Protein AF-A0A6V7LT67-F1 (afdb_monomer)

Structure (mmCIF, N/CA/C/O backbone):
data_AF-A0A6V7LT67-F1
#
_entry.id   AF-A0A6V7LT67-F1
#
loop_
_atom_site.group_PDB
_atom_site.id
_atom_site.type_symbol
_atom_site.label_atom_id
_atom_site.label_alt_id
_atom_site.label_comp_id
_atom_site.label_asym_id
_atom_site.label_entity_id
_atom_site.label_seq_id
_atom_site.pdbx_PDB_ins_code
_atom_site.Cartn_x
_atom_site.Cartn_y
_atom_site.Cartn_z
_atom_site.occupancy
_atom_site.B_iso_or_equiv
_atom_site.auth_seq_id
_atom_site.auth_comp_id
_atom_site.auth_asym_id
_atom_site.auth_atom_id
_atom_site.pdbx_PDB_model_num
ATOM 1 N N . ASP A 1 1 ? 10.585 4.770 -17.842 1.00 53.38 1 ASP A N 1
ATOM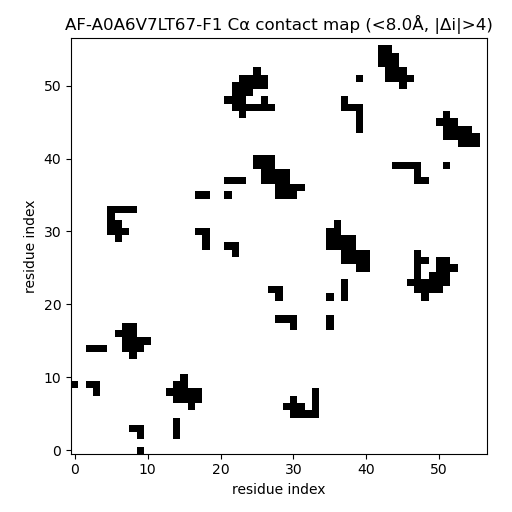 2 C CA . ASP A 1 1 ? 9.664 5.089 -16.734 1.00 53.38 1 ASP A CA 1
ATOM 3 C C . ASP A 1 1 ? 8.434 5.915 -17.118 1.00 53.38 1 ASP A C 1
ATOM 5 O O . ASP A 1 1 ? 7.633 6.179 -16.237 1.00 53.38 1 ASP A O 1
ATOM 9 N N . GLU A 1 2 ? 8.193 6.244 -18.399 1.00 53.12 2 GLU A N 1
ATOM 10 C CA . GLU A 1 2 ? 6.971 6.963 -18.836 1.00 53.12 2 GLU A CA 1
ATOM 11 C C . GLU A 1 2 ? 5.863 6.053 -19.416 1.00 53.12 2 GLU A C 1
ATOM 13 O O . GLU A 1 2 ? 4.775 6.527 -19.728 1.00 53.12 2 GLU A O 1
ATOM 18 N N . ASP A 1 3 ? 6.096 4.744 -19.550 1.00 58.69 3 ASP A N 1
ATOM 19 C CA . ASP A 1 3 ? 5.209 3.861 -20.330 1.00 58.69 3 ASP A CA 1
ATOM 20 C C . ASP A 1 3 ? 3.979 3.334 -19.574 1.00 58.69 3 ASP A C 1
ATOM 22 O O . ASP A 1 3 ? 3.089 2.738 -20.183 1.00 58.69 3 ASP A O 1
ATOM 26 N N . CYS A 1 4 ? 3.892 3.547 -18.258 1.00 62.12 4 CYS A N 1
ATOM 27 C CA . CYS A 1 4 ? 2.772 3.063 -17.455 1.00 62.12 4 CYS A CA 1
ATOM 28 C C . CYS A 1 4 ? 2.053 4.206 -16.731 1.00 62.12 4 CYS A C 1
ATOM 30 O O . CYS A 1 4 ? 2.713 5.057 -16.132 1.00 62.12 4 CYS A O 1
ATOM 32 N N . PRO A 1 5 ? 0.701 4.214 -16.729 1.00 60.38 5 PRO A N 1
ATOM 33 C CA . PRO A 1 5 ? -0.056 5.160 -15.925 1.00 60.38 5 PRO A CA 1
ATOM 34 C C . PRO A 1 5 ? 0.405 5.083 -14.468 1.00 60.38 5 PRO A C 1
ATOM 36 O O . PRO A 1 5 ? 0.774 4.011 -13.997 1.00 60.38 5 PRO A O 1
ATOM 39 N N . SER A 1 6 ? 0.316 6.186 -13.731 1.00 58.75 6 SER A N 1
ATOM 40 C CA . SER A 1 6 ? 0.803 6.330 -12.349 1.00 58.75 6 SER A CA 1
ATOM 41 C C . SER A 1 6 ? 0.284 5.287 -11.344 1.00 58.75 6 SER A C 1
ATOM 43 O O . SER A 1 6 ? 0.842 5.176 -10.259 1.00 58.75 6 SER A O 1
ATOM 45 N N . HIS A 1 7 ? -0.737 4.504 -11.711 1.00 59.72 7 HIS A N 1
ATOM 46 C CA . HIS A 1 7 ? -1.273 3.375 -10.949 1.00 59.72 7 HIS A CA 1
ATOM 47 C C . HIS A 1 7 ? -0.722 1.994 -11.356 1.00 59.72 7 HIS A C 1
ATOM 49 O O . HIS A 1 7 ? -1.255 0.978 -10.921 1.00 59.72 7 HIS A O 1
ATOM 55 N N . ARG A 1 8 ? 0.298 1.918 -12.219 1.00 64.06 8 ARG A N 1
ATOM 56 C CA . ARG A 1 8 ? 0.856 0.657 -12.726 1.00 64.06 8 ARG A CA 1
ATOM 57 C C . ARG A 1 8 ? 2.378 0.652 -12.696 1.00 64.06 8 ARG A C 1
ATOM 59 O O . ARG A 1 8 ? 3.027 1.679 -12.903 1.00 64.06 8 ARG A O 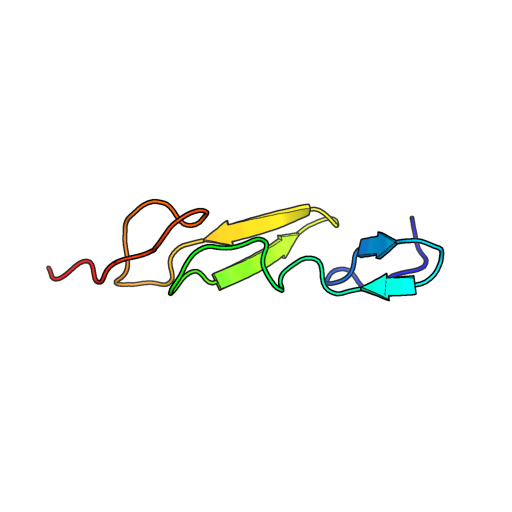1
ATOM 66 N N . SER A 1 9 ? 2.935 -0.530 -12.482 1.00 63.97 9 SER A N 1
ATOM 67 C CA . SER A 1 9 ? 4.364 -0.816 -12.559 1.00 63.97 9 SER A CA 1
ATOM 68 C C . SER A 1 9 ? 4.667 -1.617 -13.826 1.00 63.97 9 SER A C 1
ATOM 70 O O . SER A 1 9 ? 3.871 -2.447 -14.270 1.00 63.97 9 SER A O 1
ATOM 72 N N . CYS A 1 10 ? 5.815 -1.341 -14.445 1.00 66.94 10 CYS A N 1
ATOM 73 C CA . CYS A 1 10 ? 6.257 -2.058 -15.636 1.00 66.94 10 CYS A CA 1
ATOM 74 C C . CYS A 1 10 ? 6.975 -3.348 -15.223 1.00 66.94 10 CYS A C 1
ATOM 76 O O . CYS A 1 10 ? 8.035 -3.300 -14.601 1.00 66.94 10 CYS A O 1
ATOM 78 N N . VAL A 1 11 ? 6.412 -4.501 -15.581 1.00 71.06 11 VAL A N 1
ATOM 79 C CA . VAL A 1 11 ? 7.050 -5.815 -15.433 1.00 71.06 11 VAL A CA 1
ATOM 80 C C . VAL A 1 11 ? 7.054 -6.486 -16.801 1.00 71.06 11 VAL A C 1
ATOM 82 O O . VAL A 1 11 ? 5.996 -6.702 -17.382 1.00 71.06 11 VAL A O 1
ATOM 85 N N . ASN A 1 12 ? 8.239 -6.801 -17.337 1.00 69.62 12 ASN A N 1
ATOM 86 C CA . ASN A 1 12 ? 8.407 -7.400 -18.672 1.00 69.62 12 ASN A CA 1
ATOM 87 C C . ASN A 1 12 ? 7.682 -6.629 -19.797 1.00 69.62 12 ASN A C 1
ATOM 89 O O . ASN A 1 12 ? 6.994 -7.237 -20.612 1.00 69.62 12 ASN A O 1
ATOM 93 N N . ASN A 1 13 ? 7.795 -5.296 -19.830 1.00 69.50 13 ASN A N 1
ATOM 94 C CA . ASN A 1 13 ? 7.082 -4.411 -20.771 1.00 69.50 13 ASN A CA 1
ATOM 95 C C . ASN A 1 13 ? 5.543 -4.435 -20.656 1.00 69.50 13 ASN A C 1
ATOM 97 O O . ASN A 1 13 ? 4.852 -3.899 -21.521 1.00 69.50 13 ASN A O 1
ATOM 101 N N . HIS A 1 14 ? 4.990 -5.011 -19.585 1.00 61.9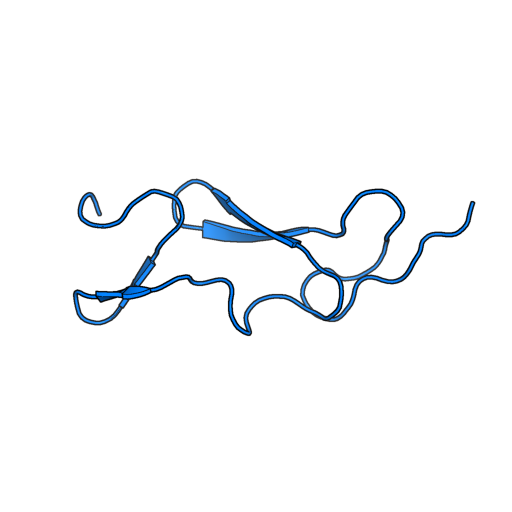1 14 HIS A N 1
ATOM 102 C CA . HIS A 1 14 ? 3.564 -4.965 -19.288 1.00 61.91 14 HIS A CA 1
ATOM 103 C C . HIS A 1 14 ? 3.291 -4.089 -18.066 1.00 61.91 14 HIS A C 1
ATOM 105 O O . HIS A 1 14 ? 3.892 -4.265 -17.007 1.00 61.91 14 HIS A O 1
ATOM 111 N N . CYS A 1 15 ? 2.337 -3.168 -18.205 1.00 69.25 15 CYS A N 1
ATOM 112 C CA . CYS A 1 15 ? 1.832 -2.380 -17.088 1.00 69.25 15 CYS A CA 1
ATOM 113 C C . CYS A 1 15 ? 0.881 -3.230 -16.252 1.00 69.25 15 CYS A C 1
ATOM 115 O O . CYS A 1 15 ? -0.302 -3.364 -16.595 1.00 69.25 15 CYS A O 1
ATOM 117 N N . ILE A 1 16 ? 1.403 -3.788 -15.166 1.00 71.06 16 ILE A N 1
ATOM 118 C CA . ILE A 1 16 ? 0.622 -4.530 -14.184 1.00 71.06 16 ILE A CA 1
ATOM 119 C C . ILE A 1 16 ? 0.262 -3.616 -13.018 1.00 71.06 16 ILE A C 1
ATOM 121 O O . ILE A 1 16 ? 0.976 -2.665 -12.700 1.00 71.06 16 ILE A O 1
ATOM 125 N N . ASP A 1 17 ? -0.879 -3.883 -12.399 1.00 68.06 17 ASP A N 1
ATOM 126 C CA . ASP A 1 17 ? -1.193 -3.279 -11.114 1.00 68.06 17 ASP A CA 1
ATOM 127 C C . ASP A 1 17 ? -0.265 -3.921 -10.062 1.00 68.06 17 ASP A C 1
ATOM 129 O O . ASP A 1 17 ? -0.251 -5.151 -9.973 1.00 68.06 17 ASP A O 1
ATOM 133 N N . PRO A 1 18 ? 0.553 -3.159 -9.312 1.00 68.94 18 PRO A N 1
ATOM 134 C CA . PRO A 1 18 ? 1.375 -3.716 -8.239 1.00 68.94 18 PRO A CA 1
ATOM 135 C C . PRO A 1 18 ? 0.556 -4.143 -7.013 1.00 68.94 18 PRO A C 1
ATOM 137 O O . PRO A 1 18 ? 1.094 -4.802 -6.131 1.00 68.94 18 PRO A O 1
ATOM 140 N N . CYS A 1 19 ? -0.715 -3.754 -6.913 1.00 71.00 19 CYS A N 1
ATOM 141 C CA . CYS A 1 19 ? -1.540 -3.960 -5.728 1.00 71.00 19 CYS A CA 1
ATOM 142 C C . CYS A 1 19 ? -2.011 -5.401 -5.455 1.00 71.00 19 CYS A C 1
ATOM 144 O O . CYS A 1 19 ? -2.068 -5.775 -4.277 1.00 71.00 19 CYS A O 1
ATOM 146 N N . PRO A 1 20 ? -2.363 -6.234 -6.457 1.00 72.50 20 PRO A N 1
ATOM 147 C CA . PRO A 1 20 ? -2.827 -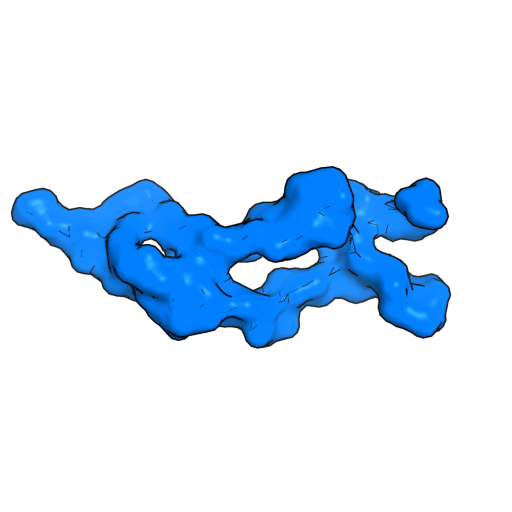7.596 -6.220 1.00 72.50 20 PRO A CA 1
ATOM 148 C C . PRO A 1 20 ? -1.762 -8.429 -5.490 1.00 72.50 20 PRO A C 1
ATOM 150 O O . PRO A 1 20 ? -0.729 -8.775 -6.055 1.00 72.50 20 PRO A O 1
ATOM 153 N N . GLY A 1 21 ? -2.020 -8.755 -4.220 1.00 71.44 21 GLY A N 1
ATOM 154 C CA . GLY A 1 21 ? -1.131 -9.567 -3.378 1.00 71.44 21 GLY A CA 1
ATOM 155 C C . GLY A 1 21 ? -0.001 -8.809 -2.670 1.00 71.44 21 GLY A C 1
ATOM 156 O O . GLY A 1 21 ? 0.745 -9.435 -1.921 1.00 71.44 21 GLY A O 1
ATOM 157 N N . PHE A 1 22 ? 0.125 -7.492 -2.866 1.00 82.25 22 PHE A N 1
ATOM 158 C CA . PHE A 1 22 ? 1.127 -6.671 -2.172 1.00 82.25 22 PHE A CA 1
ATOM 159 C C . PHE A 1 22 ? 0.656 -6.202 -0.789 1.00 82.25 22 PHE A C 1
ATOM 161 O O . PHE A 1 22 ? 1.450 -6.142 0.148 1.00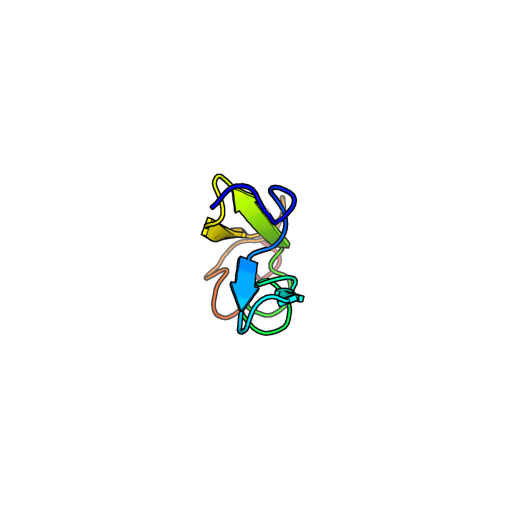 82.25 22 PHE A O 1
ATOM 168 N N . CYS A 1 23 ? -0.638 -5.892 -0.652 1.00 87.31 23 CYS A N 1
ATOM 169 C CA . CYS A 1 23 ? -1.220 -5.419 0.603 1.00 87.31 23 CYS A CA 1
ATOM 170 C C . CYS A 1 23 ? -1.951 -6.511 1.382 1.00 87.31 23 CYS A C 1
ATOM 172 O O . CYS A 1 23 ? -2.454 -7.486 0.821 1.00 87.31 23 CYS A O 1
ATOM 174 N N . GLY A 1 24 ? -2.017 -6.303 2.696 1.00 86.06 24 GLY A N 1
ATOM 175 C CA . GLY A 1 24 ? -2.690 -7.184 3.635 1.00 86.06 24 GLY A CA 1
ATOM 176 C C . GLY A 1 24 ? -4.214 -7.140 3.531 1.00 86.06 24 GLY A C 1
ATOM 177 O O . GLY A 1 24 ? -4.806 -6.315 2.833 1.00 86.06 24 GLY A O 1
ATOM 178 N N . VAL A 1 25 ? -4.877 -8.021 4.279 1.00 88.12 25 VAL A N 1
ATOM 179 C CA . VAL A 1 25 ? -6.348 -8.086 4.313 1.00 88.12 25 VAL A CA 1
ATOM 180 C C . VAL A 1 25 ? -6.928 -6.765 4.842 1.00 88.12 25 VAL A C 1
ATOM 182 O O . VAL A 1 25 ? -6.441 -6.233 5.839 1.00 88.12 25 VAL A O 1
ATOM 185 N N . ASN A 1 26 ? -7.978 -6.247 4.192 1.00 89.94 26 ASN A N 1
ATOM 186 C CA . ASN A 1 26 ? -8.632 -4.961 4.497 1.00 89.94 26 ASN A CA 1
ATOM 187 C C . ASN A 1 26 ? -7.732 -3.713 4.379 1.00 89.94 26 ASN A C 1
ATOM 189 O O . ASN A 1 26 ? -8.075 -2.661 4.919 1.00 89.94 26 ASN A O 1
ATOM 193 N N . ALA A 1 27 ? -6.592 -3.805 3.692 1.00 91.12 27 ALA A N 1
ATOM 194 C CA . ALA A 1 27 ? -5.762 -2.649 3.369 1.00 91.12 27 ALA A CA 1
ATOM 195 C C . ALA A 1 27 ? -6.106 -2.093 1.980 1.00 91.12 27 ALA A C 1
ATOM 197 O O . ALA A 1 27 ? -6.382 -2.845 1.044 1.00 91.12 27 ALA A O 1
ATOM 198 N N . ASN A 1 28 ? -6.040 -0.771 1.837 1.00 89.0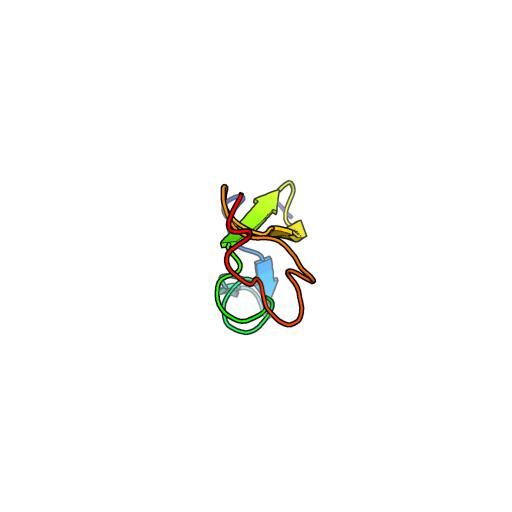0 28 ASN A N 1
ATOM 199 C CA . ASN A 1 28 ? -6.073 -0.107 0.542 1.00 89.00 28 ASN A CA 1
ATOM 200 C C . ASN A 1 28 ? -4.658 -0.016 -0.019 1.00 89.00 28 ASN A C 1
ATOM 202 O O . ASN A 1 28 ? -3.719 0.349 0.686 1.00 89.00 28 ASN A O 1
ATOM 206 N N . CYS A 1 29 ? -4.521 -0.299 -1.307 1.00 85.69 29 CYS A N 1
ATOM 207 C CA . CYS A 1 29 ? -3.286 -0.064 -2.029 1.00 85.69 29 CYS A CA 1
ATOM 208 C C . CYS A 1 29 ? -3.375 1.268 -2.776 1.00 85.69 29 CYS A C 1
ATOM 210 O O . CYS A 1 29 ? -4.276 1.472 -3.589 1.00 85.69 29 CYS A O 1
ATOM 212 N N . GLU A 1 30 ? -2.440 2.170 -2.504 1.00 85.31 30 GLU A N 1
ATOM 213 C CA . GLU A 1 30 ? -2.271 3.416 -3.240 1.00 85.31 30 GLU A CA 1
ATOM 214 C C . GLU A 1 30 ? -0.929 3.405 -3.958 1.0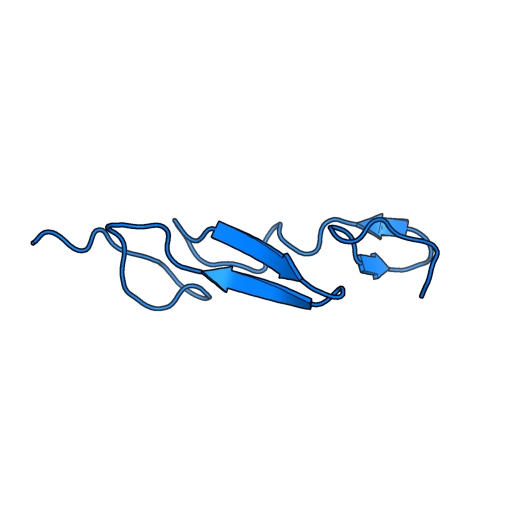0 85.31 30 GLU A C 1
ATOM 216 O O . GLU A 1 30 ? 0.123 3.253 -3.338 1.00 85.31 30 GLU A O 1
ATOM 221 N N . VAL A 1 31 ? -0.946 3.618 -5.269 1.00 77.56 31 VAL A N 1
ATOM 222 C CA . VAL A 1 31 ? 0.283 3.789 -6.040 1.00 77.56 31 VAL A CA 1
ATOM 223 C C . VAL A 1 31 ? 0.574 5.280 -6.150 1.00 77.56 31 VAL A C 1
ATOM 225 O O . VAL A 1 31 ? -0.204 6.038 -6.732 1.00 77.56 31 VAL A O 1
ATOM 228 N N . ARG A 1 32 ? 1.693 5.719 -5.574 1.00 75.88 32 ARG A N 1
ATOM 229 C CA . ARG A 1 32 ? 2.168 7.106 -5.651 1.00 75.88 32 ARG A CA 1
ATOM 230 C C . ARG A 1 32 ? 3.580 7.106 -6.213 1.00 75.88 32 ARG A C 1
ATOM 232 O O . ARG A 1 32 ? 4.445 6.419 -5.684 1.00 75.88 32 ARG A O 1
ATOM 239 N N . ASN A 1 33 ? 3.820 7.867 -7.281 1.00 71.44 33 ASN A N 1
ATOM 240 C CA . ASN A 1 33 ? 5.122 7.927 -7.964 1.00 71.44 33 ASN A CA 1
ATOM 241 C C . ASN A 1 33 ? 5.675 6.536 -8.342 1.00 71.44 33 ASN A C 1
ATOM 243 O O . ASN A 1 33 ? 6.847 6.261 -8.114 1.00 71.44 33 ASN A O 1
ATOM 247 N N . HIS A 1 34 ? 4.824 5.643 -8.864 1.00 71.88 34 HIS A N 1
ATOM 248 C CA . HIS A 1 34 ? 5.161 4.242 -9.184 1.00 71.88 34 HIS A CA 1
ATOM 249 C C . HIS A 1 34 ? 5.522 3.347 -7.982 1.00 71.88 34 HIS A C 1
ATOM 251 O O . HIS A 1 34 ? 5.894 2.190 -8.170 1.00 71.88 34 HIS A O 1
ATOM 257 N N . ILE A 1 35 ? 5.368 3.838 -6.749 1.00 74.44 35 ILE A N 1
ATOM 258 C CA . ILE A 1 35 ? 5.573 3.068 -5.520 1.00 74.44 35 ILE A CA 1
ATOM 259 C C . ILE A 1 35 ? 4.206 2.665 -4.965 1.00 74.44 35 ILE A C 1
ATOM 261 O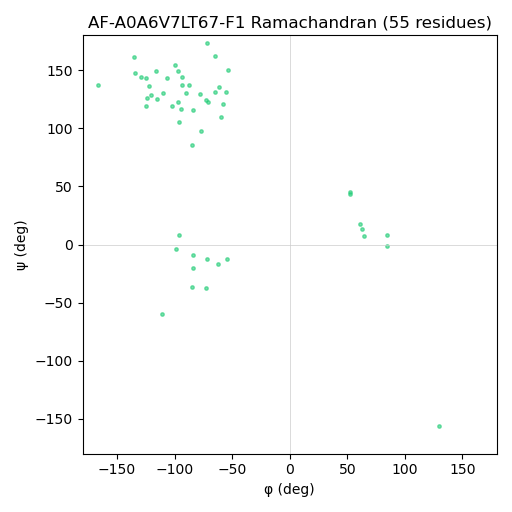 O . ILE A 1 35 ? 3.386 3.522 -4.627 1.00 74.44 35 ILE A O 1
ATOM 265 N N . ALA A 1 36 ? 3.962 1.359 -4.854 1.00 77.88 36 ALA A N 1
ATOM 266 C CA . ALA A 1 36 ? 2.790 0.835 -4.165 1.00 77.88 36 ALA A CA 1
ATOM 267 C C . ALA A 1 36 ? 2.955 1.014 -2.652 1.00 77.88 36 ALA A C 1
ATOM 269 O O . ALA A 1 36 ? 3.938 0.571 -2.061 1.00 77.88 36 ALA A O 1
ATOM 270 N N . THR A 1 37 ? 1.992 1.679 -2.027 1.00 86.50 37 THR A N 1
ATOM 271 C CA . THR A 1 37 ? 1.920 1.892 -0.583 1.00 86.50 37 THR A CA 1
ATOM 272 C C . THR A 1 37 ? 0.628 1.287 -0.064 1.00 86.50 37 THR A C 1
ATOM 274 O O . THR A 1 37 ? -0.450 1.588 -0.572 1.00 86.50 37 THR A O 1
ATOM 277 N N . CYS A 1 38 ? 0.723 0.454 0.967 1.00 89.81 38 CYS A N 1
ATOM 278 C CA . CYS A 1 38 ? -0.451 -0.077 1.647 1.00 89.81 38 CYS A CA 1
ATOM 279 C C . CYS A 1 38 ? -0.848 0.851 2.789 1.00 89.81 38 CYS A C 1
ATOM 281 O O . CYS A 1 38 ? -0.011 1.201 3.623 1.00 89.81 38 CYS A O 1
ATOM 283 N N . ILE A 1 39 ? -2.124 1.216 2.853 1.00 91.50 39 ILE A N 1
ATOM 284 C CA . ILE A 1 39 ? -2.685 2.038 3.922 1.00 91.50 39 ILE A CA 1
ATOM 285 C C . ILE A 1 39 ? -3.932 1.375 4.503 1.00 91.50 39 ILE A C 1
ATOM 287 O O . ILE A 1 39 ? -4.723 0.769 3.780 1.00 91.50 39 ILE A O 1
ATOM 291 N N . CYS A 1 40 ? -4.136 1.506 5.812 1.00 92.88 40 CYS A N 1
ATOM 292 C CA . CYS A 1 40 ? -5.417 1.138 6.401 1.00 92.88 40 CYS A CA 1
ATOM 293 C C . CYS A 1 40 ? -6.442 2.248 6.120 1.00 92.88 40 CYS A C 1
ATOM 295 O O . CYS A 1 40 ? -6.138 3.423 6.345 1.00 92.88 40 CYS A O 1
ATOM 297 N N . PRO A 1 41 ? -7.635 1.915 5.596 1.00 90.88 41 PRO A N 1
ATOM 298 C CA . PRO A 1 41 ? -8.683 2.901 5.370 1.00 90.88 41 PRO A CA 1
ATOM 299 C C . PRO A 1 41 ? -9.171 3.496 6.698 1.00 90.88 41 PRO A C 1
ATOM 301 O O . PRO A 1 41 ? -8.953 2.941 7.773 1.00 90.88 41 PRO A O 1
ATOM 304 N N . ARG A 1 42 ? -9.852 4.645 6.637 1.00 90.69 42 ARG A N 1
ATOM 305 C CA . ARG A 1 42 ? -10.361 5.327 7.837 1.00 90.69 42 ARG A CA 1
ATOM 306 C C . ARG A 1 42 ? -11.249 4.387 8.665 1.00 90.69 42 ARG A C 1
ATOM 308 O O . ARG A 1 42 ? -12.166 3.780 8.120 1.00 90.69 42 ARG A O 1
ATOM 315 N N . GLY A 1 43 ? -11.002 4.323 9.973 1.00 90.56 43 GLY A N 1
ATOM 316 C CA . GLY A 1 43 ? -11.692 3.395 10.877 1.00 90.56 43 GLY A CA 1
ATOM 317 C C . GLY A 1 43 ? -11.065 1.999 10.919 1.00 90.56 43 GLY A C 1
ATOM 318 O O . GLY A 1 43 ? -11.647 1.093 11.507 1.00 90.56 43 GLY A O 1
ATOM 319 N N . TYR A 1 44 ? -9.897 1.817 10.298 1.00 93.50 44 TYR A N 1
ATOM 320 C CA . TYR A 1 44 ? -9.074 0.627 10.428 1.00 93.50 44 TYR A CA 1
ATOM 321 C C . TYR A 1 44 ? -7.662 1.008 10.882 1.00 93.50 44 TYR A C 1
ATOM 323 O O . TYR A 1 44 ? -7.090 1.996 10.427 1.00 93.50 44 TYR A O 1
ATOM 331 N N . GLU A 1 45 ? -7.069 0.168 11.720 1.00 91.31 45 GLU A N 1
ATOM 332 C CA . GLU A 1 45 ? -5.699 0.293 12.213 1.00 91.31 45 GLU A CA 1
ATOM 333 C C . GLU A 1 45 ? -4.980 -1.058 12.158 1.00 91.31 45 GLU A C 1
ATOM 335 O O . GLU A 1 45 ? -5.601 -2.119 12.077 1.00 91.31 45 GLU A O 1
ATOM 340 N N . GLY A 1 46 ? -3.650 -1.036 12.213 1.00 90.62 46 GLY A N 1
ATOM 341 C CA . GLY A 1 46 ? -2.812 -2.231 12.161 1.00 90.62 46 GLY A CA 1
ATOM 342 C C . GLY A 1 46 ? -1.704 -2.117 11.122 1.00 90.62 46 GLY A C 1
ATOM 343 O O . GLY A 1 46 ? -1.281 -1.022 10.759 1.00 90.62 46 GLY A O 1
ATOM 344 N N . ASP A 1 47 ? -1.220 -3.267 10.663 1.00 91.88 47 ASP A N 1
ATOM 345 C CA . ASP A 1 47 ? -0.165 -3.351 9.659 1.00 91.88 47 ASP A CA 1
ATOM 346 C C . ASP A 1 47 ? -0.790 -3.530 8.274 1.00 91.88 47 ASP A C 1
ATOM 348 O O . ASP A 1 47 ? -1.248 -4.619 7.929 1.00 91.88 47 ASP A O 1
ATOM 352 N N . ALA A 1 48 ? -0.779 -2.476 7.462 1.00 89.31 48 ALA A N 1
ATOM 353 C CA . ALA A 1 48 ? -1.372 -2.485 6.128 1.00 89.31 48 ALA A CA 1
ATOM 354 C C . ALA A 1 48 ? -0.728 -3.496 5.155 1.00 89.31 48 ALA A C 1
ATOM 356 O O . ALA A 1 48 ? -1.339 -3.849 4.147 1.00 89.31 48 ALA A O 1
ATOM 357 N N . THR A 1 49 ? 0.472 -4.009 5.450 1.00 88.31 49 THR A N 1
ATOM 358 C CA . THR A 1 49 ? 1.107 -5.077 4.656 1.00 88.31 49 THR A CA 1
ATOM 359 C C . THR A 1 49 ? 0.644 -6.479 5.061 1.00 88.31 49 THR A C 1
ATOM 361 O O . THR A 1 49 ? 0.742 -7.410 4.268 1.00 88.31 49 THR A O 1
ATOM 364 N N . ARG A 1 50 ? 0.100 -6.646 6.276 1.00 89.25 50 ARG A N 1
ATOM 365 C CA . ARG A 1 50 ? -0.369 -7.939 6.807 1.00 89.25 50 ARG A CA 1
ATOM 366 C C . ARG A 1 50 ? -1.885 -7.999 6.938 1.00 89.25 50 ARG A C 1
ATOM 368 O O . ARG A 1 50 ? -2.534 -8.845 6.326 1.00 89.25 50 ARG A O 1
ATOM 375 N N . SER A 1 51 ? -2.456 -7.099 7.728 1.00 89.44 51 SER A N 1
ATOM 376 C CA . SER A 1 51 ? -3.896 -6.936 7.884 1.00 89.44 51 SER A CA 1
ATOM 377 C C . SER A 1 51 ? -4.230 -5.629 8.596 1.00 89.44 51 SER A C 1
ATOM 379 O O . SER A 1 51 ? -3.658 -5.325 9.649 1.00 89.44 51 SER A O 1
ATOM 381 N N . CYS A 1 52 ? -5.249 -4.944 8.098 1.00 93.62 52 CYS A N 1
ATOM 382 C CA . CYS A 1 52 ? -5.931 -3.880 8.813 1.00 93.62 5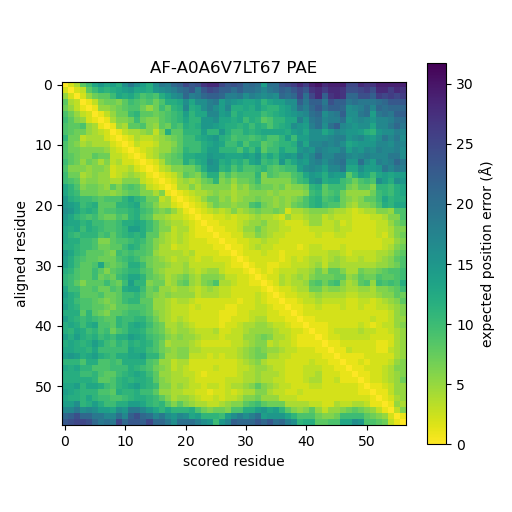2 CYS A CA 1
ATOM 383 C C . CYS A 1 52 ? -7.143 -4.454 9.560 1.00 93.62 52 CYS A C 1
ATOM 385 O O . CYS A 1 52 ? -7.903 -5.268 9.027 1.00 93.62 52 CYS A O 1
ATOM 387 N N . ARG A 1 53 ? -7.340 -4.025 10.805 1.00 92.75 53 ARG A N 1
ATOM 388 C CA . ARG A 1 53 ? -8.493 -4.385 11.642 1.00 92.75 53 ARG A CA 1
ATOM 389 C C . ARG A 1 53 ? -9.303 -3.137 11.948 1.00 92.75 53 ARG A C 1
ATOM 391 O O . ARG A 1 53 ? -8.728 -2.060 12.023 1.00 92.75 53 ARG A O 1
ATOM 398 N N . VAL A 1 54 ? -10.614 -3.284 12.123 1.00 92.06 54 VAL A N 1
ATOM 399 C CA . VAL A 1 54 ? -11.483 -2.161 12.496 1.00 92.06 54 VAL A CA 1
ATOM 400 C C . VAL A 1 54 ? -10.965 -1.567 13.808 1.00 92.06 54 VAL A C 1
ATOM 402 O O . VAL A 1 54 ? -10.836 -2.281 14.803 1.00 92.06 54 VAL A O 1
ATOM 405 N N . SER A 1 55 ? -10.607 -0.287 13.779 1.00 85.88 55 SER A N 1
ATOM 406 C CA . SER A 1 55 ? -10.314 0.499 14.972 1.00 85.88 55 SER A CA 1
ATOM 407 C C . SER A 1 55 ? -11.653 1.011 15.485 1.00 85.88 55 SER A C 1
ATOM 409 O O . SER A 1 55 ? -12.128 2.069 15.067 1.00 85.88 55 SER A O 1
ATOM 411 N N . ASP A 1 56 ? -12.319 0.188 16.284 1.00 76.56 56 ASP A N 1
ATOM 412 C CA . ASP A 1 56 ? -13.525 0.603 16.997 1.00 76.56 56 ASP A CA 1
ATOM 413 C C . ASP A 1 56 ? -13.122 1.707 18.004 1.00 76.56 56 ASP A C 1
ATOM 415 O O . ASP A 1 56 ? -12.089 1.536 18.665 1.00 76.56 56 ASP A O 1
ATOM 419 N N . PRO A 1 57 ? -13.823 2.855 18.067 1.00 65.88 57 PRO A N 1
ATOM 420 C CA . PRO A 1 57 ? -13.512 3.936 19.006 1.00 65.88 57 PRO A CA 1
ATOM 421 C C . PRO A 1 57 ? -13.744 3.570 20.479 1.00 65.88 57 PRO A C 1
ATOM 423 O O . PRO A 1 57 ? -14.616 2.722 20.773 1.00 65.88 57 PRO A O 1
#

Sequence (57 aa):
DEDCPSHRSCVNNHCIDPCPGFCGVNANCEVRNHIATCICPRGYEGDATRSCRVSDP

pLDDT: mean 78.29, std 12.14, range [53.12, 93.62]

Organism: NCBI:txid1563983

Radius of gyration: 13.13 Å; Cα contacts (8 Å, |Δi|>4): 113; chains: 1; bounding box: 23×18×40 Å

Secondary structure (DSSP, 8-state):
--SS-TT-EEETTEEE-S-TTTSPBTPEEEEETTEEEEEPPTTEEEETTTEEEE---

InterPro domains:
  IPR000742 EGF-like domain [PS01186] (38-52)
  IPR000742 EGF-like domain [PS50026] (16-53)

Solvent-accessible surface area (backbone atoms only — not comparable to full-atom values): 3342 Å² total; per-residue (Å²): 136,83,89,38,62,59,68,25,36,76,55,95,92,36,68,39,64,63,50,83,84,58,41,15,52,73,27,45,68,44,49,55,92,60,41,76,41,51,38,44,46,94,61,32,41,74,46,14,64,63,36,26,40,76,48,78,130

Nearest PDB structures (foldseek):
  4cue-assembly1_A-2  TM=4.139E-01  e=5.767E-02  Homo sapiens
  4d0f-assembly1_A-2  TM=4.171E-01  e=8.019E-02  Homo sapiens
  9cm9-assembly1_Z  TM=5.443E-01  e=3.655E-01  Homo sapiens
  6nyp-assembly3_G  TM=3.172E-01  e=2.808E-01  Macacine alphaherpesvirus 1
  6nyp-assembly2_H  TM=3.176E-01  e=4.455E-01  Macacine alphaherpesvirus 1

Mean predicted aligned error: 7.97 Å

Foldseek 3Di:
DPQEDQQFDQDPNDTDRPPVLQWAAQWDWDRHNNDTDTHHPPQWDDGRRHDTDGNDD